Protein AF-A0AB39YKS1-F1 (afdb_monomer_lite)

Radius of gyration: 18.46 Å; chains: 1; bounding box: 46×36×63 Å

Structure (mmCIF, N/CA/C/O backbone):
data_AF-A0AB39YKS1-F1
#
_entry.id   AF-A0AB39YKS1-F1
#
loop_
_atom_site.group_PDB
_atom_site.id
_atom_site.type_symbol
_atom_site.label_atom_id
_atom_site.label_alt_id
_atom_site.label_comp_id
_atom_site.label_asym_id
_atom_site.label_entity_id
_atom_site.label_seq_id
_atom_site.pdbx_PDB_ins_code
_atom_site.Cartn_x
_atom_site.Cartn_y
_atom_site.Cartn_z
_atom_site.occupancy
_atom_site.B_iso_or_equiv
_atom_site.auth_seq_id
_atom_site.auth_comp_id
_atom_site.auth_asym_id
_atom_site.auth_atom_id
_atom_site.pdbx_PDB_model_num
ATOM 1 N N . MET A 1 1 ? 4.001 -2.089 -32.136 1.00 52.25 1 MET A N 1
ATOM 2 C CA . MET A 1 1 ? 3.813 -2.187 -30.671 1.00 52.25 1 MET A CA 1
ATOM 3 C C . MET A 1 1 ? 3.865 -3.658 -30.292 1.00 52.25 1 MET A C 1
ATOM 5 O O . MET A 1 1 ? 2.997 -4.400 -30.729 1.00 52.25 1 MET A O 1
ATOM 9 N N . GLN A 1 2 ? 4.899 -4.103 -29.572 1.00 67.31 2 GLN A N 1
ATOM 10 C CA . GLN A 1 2 ? 4.892 -5.441 -28.971 1.00 67.31 2 GLN A CA 1
ATOM 11 C C . GLN A 1 2 ? 3.801 -5.460 -27.895 1.00 67.31 2 GLN A C 1
ATOM 13 O O . GLN A 1 2 ? 3.788 -4.593 -27.024 1.00 67.31 2 GLN A O 1
ATOM 18 N N . SER A 1 3 ? 2.855 -6.395 -27.988 1.00 74.06 3 SER A N 1
ATOM 19 C CA . SER A 1 3 ? 1.843 -6.569 -26.944 1.00 74.06 3 SER A CA 1
ATOM 20 C C . SER A 1 3 ? 2.521 -7.079 -25.674 1.00 74.06 3 SER A C 1
ATOM 22 O O . SER A 1 3 ? 3.229 -8.088 -25.713 1.00 74.06 3 SER A O 1
ATOM 24 N N . LEU A 1 4 ? 2.305 -6.394 -24.552 1.00 80.81 4 LEU A N 1
ATOM 25 C CA . LEU A 1 4 ? 2.721 -6.872 -23.238 1.00 80.81 4 LEU A CA 1
ATOM 26 C C . LEU A 1 4 ? 1.742 -7.962 -22.792 1.00 80.81 4 LEU A C 1
ATOM 28 O O . LEU A 1 4 ? 0.720 -7.686 -22.169 1.00 80.81 4 LEU A O 1
ATOM 32 N N . ASN A 1 5 ? 2.041 -9.210 -23.145 1.00 87.69 5 ASN A N 1
ATOM 33 C CA . ASN A 1 5 ? 1.316 -10.355 -22.604 1.00 87.69 5 ASN A CA 1
ATOM 34 C C . ASN A 1 5 ? 1.792 -10.643 -21.170 1.00 87.69 5 ASN A C 1
ATOM 36 O O . ASN A 1 5 ? 2.996 -10.564 -20.896 1.00 87.69 5 ASN A O 1
ATOM 40 N N . PRO A 1 6 ? 0.888 -11.005 -20.243 1.00 89.81 6 PRO A N 1
ATOM 41 C CA . PRO A 1 6 ? 1.287 -11.366 -18.892 1.00 89.81 6 PRO A CA 1
ATOM 42 C C . PRO A 1 6 ? 2.145 -12.637 -18.911 1.00 89.81 6 PRO A C 1
ATOM 44 O O . PRO A 1 6 ? 1.821 -13.607 -19.593 1.00 89.81 6 PRO A O 1
ATOM 47 N N . ARG A 1 7 ? 3.212 -12.668 -18.102 1.00 90.31 7 ARG A N 1
ATOM 48 C CA . ARG A 1 7 ? 4.040 -13.879 -17.918 1.00 90.31 7 ARG A CA 1
ATOM 49 C C . ARG A 1 7 ? 3.268 -15.016 -17.241 1.00 90.31 7 ARG A C 1
ATOM 51 O O . ARG A 1 7 ? 3.579 -16.182 -17.456 1.00 90.31 7 ARG A O 1
ATOM 58 N N . ARG A 1 8 ? 2.292 -14.671 -16.396 1.00 90.12 8 ARG A N 1
ATOM 59 C CA . ARG A 1 8 ? 1.400 -15.602 -15.699 1.00 90.12 8 ARG A CA 1
ATOM 60 C C . ARG A 1 8 ? 0.072 -14.914 -15.404 1.00 90.12 8 ARG A C 1
ATOM 62 O O . ARG A 1 8 ? 0.061 -13.776 -14.943 1.00 90.12 8 ARG A O 1
ATOM 69 N N . ILE A 1 9 ? -1.028 -15.631 -15.618 1.00 91.00 9 ILE A N 1
ATOM 70 C CA . ILE A 1 9 ? -2.359 -15.242 -15.142 1.00 91.00 9 ILE A CA 1
ATOM 71 C C . ILE A 1 9 ? -2.588 -15.948 -13.805 1.00 91.00 9 ILE A C 1
ATOM 73 O O . ILE A 1 9 ? -2.404 -17.161 -13.704 1.00 91.00 9 ILE A O 1
ATOM 77 N N . LEU A 1 10 ? -2.930 -15.186 -12.769 1.00 88.31 10 LEU A N 1
ATOM 78 C CA . LEU A 1 10 ? -3.262 -15.725 -11.452 1.00 88.31 10 LEU A CA 1
ATOM 79 C C . LEU A 1 10 ? -4.760 -16.015 -11.386 1.00 88.31 10 LEU A C 1
ATOM 81 O O . LEU A 1 10 ? -5.570 -15.199 -11.830 1.00 88.31 10 LEU A O 1
ATOM 85 N N . SER A 1 11 ? -5.135 -17.160 -10.819 1.00 89.62 11 SER A N 1
ATOM 86 C CA . SER A 1 11 ? -6.532 -17.412 -10.478 1.00 89.62 11 SER A CA 1
ATOM 87 C C . SER A 1 11 ? -6.952 -16.569 -9.271 1.00 89.62 11 SER A C 1
ATOM 89 O O . SER A 1 11 ? -6.124 -16.073 -8.504 1.00 89.62 11 SER A O 1
ATOM 91 N N . ARG A 1 12 ? -8.264 -16.450 -9.047 1.00 87.62 12 ARG A N 1
ATOM 92 C CA . ARG A 1 12 ? -8.803 -15.816 -7.835 1.00 87.62 12 ARG A CA 1
ATOM 93 C C . ARG A 1 12 ? -8.249 -16.464 -6.562 1.00 87.62 12 ARG A C 1
ATOM 95 O O . ARG A 1 12 ? -7.907 -15.749 -5.628 1.00 87.62 12 ARG A O 1
ATOM 102 N N . GLY A 1 13 ? -8.156 -17.796 -6.537 1.00 85.75 13 GLY A N 1
ATOM 103 C CA . GLY A 1 13 ? -7.619 -18.536 -5.396 1.00 85.75 13 GLY A CA 1
ATOM 104 C C . GLY A 1 13 ? -6.130 -18.274 -5.180 1.00 85.75 13 GLY A C 1
ATOM 105 O O . GLY A 1 13 ? -5.712 -18.094 -4.045 1.00 85.75 13 GLY A O 1
ATOM 106 N N . ASP A 1 14 ? -5.348 -18.158 -6.259 1.00 85.44 14 ASP A N 1
ATOM 107 C CA . ASP A 1 14 ? -3.916 -17.842 -6.166 1.00 85.44 14 ASP A CA 1
ATOM 108 C C . ASP A 1 14 ? -3.640 -16.468 -5.555 1.00 85.44 14 ASP A C 1
ATOM 110 O O . ASP A 1 14 ? -2.550 -16.259 -5.029 1.00 85.44 14 ASP A O 1
ATOM 114 N N . PHE A 1 15 ? -4.576 -15.526 -5.701 1.00 86.94 15 PHE A N 1
ATOM 115 C CA . PHE A 1 15 ? -4.407 -14.136 -5.288 1.00 86.94 15 PHE A CA 1
ATOM 116 C C . PHE A 1 15 ? -5.071 -13.833 -3.942 1.00 86.94 15 PHE A C 1
ATOM 118 O O . PHE A 1 15 ? -4.463 -13.205 -3.090 1.00 86.94 15 PHE A O 1
ATOM 125 N N . LEU A 1 16 ? -6.314 -14.276 -3.733 1.00 85.81 16 LEU A N 1
ATOM 126 C CA . LEU A 1 16 ? -7.076 -13.925 -2.530 1.00 85.81 16 LEU A CA 1
ATOM 127 C C . LEU A 1 16 ? -6.836 -14.872 -1.355 1.00 85.81 16 LEU A C 1
ATOM 129 O O . LEU A 1 16 ? -7.090 -14.491 -0.215 1.00 85.81 16 LEU A O 1
ATOM 133 N N . ASN A 1 17 ? -6.376 -16.100 -1.603 1.00 78.75 17 ASN A N 1
ATOM 134 C CA . ASN A 1 17 ? -6.159 -17.049 -0.520 1.00 78.75 17 ASN A CA 1
ATOM 135 C C . ASN A 1 17 ? -4.732 -16.878 0.021 1.00 78.75 17 ASN A C 1
ATOM 137 O O . ASN A 1 17 ? -3.748 -17.096 -0.694 1.00 78.75 17 ASN A O 1
ATOM 141 N N . GLY A 1 18 ? -4.622 -16.562 1.315 1.00 62.91 18 GLY A N 1
ATOM 142 C CA . GLY A 1 18 ? -3.354 -16.355 2.032 1.00 62.91 18 GLY A CA 1
ATOM 143 C C . GLY A 1 18 ? -2.436 -17.584 2.133 1.00 62.91 18 GLY A C 1
ATOM 144 O O . GLY A 1 18 ? -1.395 -17.516 2.771 1.00 62.91 18 GLY A O 1
ATOM 145 N N . ALA A 1 19 ? -2.801 -18.707 1.504 1.00 62.84 19 ALA A N 1
ATOM 146 C CA . ALA A 1 19 ? -1.939 -19.880 1.356 1.00 62.84 19 ALA A CA 1
ATOM 147 C C . ALA A 1 19 ? -0.814 -19.670 0.323 1.00 62.84 19 ALA A C 1
ATOM 149 O O . ALA A 1 19 ? 0.131 -20.454 0.268 1.00 62.84 19 ALA A O 1
ATOM 150 N N . SER A 1 20 ? -0.918 -18.639 -0.521 1.00 68.38 20 SER A N 1
ATOM 151 C CA . SER A 1 20 ? 0.150 -18.262 -1.447 1.00 68.38 20 SER A CA 1
ATOM 152 C C . SER A 1 20 ? 1.112 -17.255 -0.810 1.00 68.38 20 SER A C 1
ATOM 154 O O . SER A 1 20 ? 0.722 -16.471 0.052 1.00 68.38 20 SER A O 1
ATOM 156 N N . ALA A 1 21 ? 2.374 -17.258 -1.250 1.00 80.50 21 ALA A N 1
ATOM 157 C CA . ALA A 1 21 ? 3.356 -16.275 -0.798 1.00 80.50 21 ALA A CA 1
ATOM 158 C C . ALA A 1 21 ? 2.847 -14.840 -1.032 1.00 80.50 21 ALA A C 1
ATOM 160 O O . ALA A 1 21 ? 2.308 -14.541 -2.105 1.00 80.50 21 ALA A O 1
ATOM 161 N N . LYS A 1 22 ? 3.040 -13.955 -0.039 1.00 90.38 22 LYS A N 1
ATOM 162 C CA . LYS A 1 22 ? 2.719 -12.525 -0.160 1.00 90.38 22 LYS A CA 1
ATOM 163 C C . LYS A 1 22 ? 3.409 -11.947 -1.402 1.00 90.38 22 LYS A C 1
ATOM 165 O O . LYS A 1 22 ? 4.579 -12.228 -1.657 1.00 90.38 22 LYS A O 1
ATOM 170 N N . ARG A 1 23 ? 2.683 -11.146 -2.183 1.00 93.75 23 ARG A N 1
ATOM 171 C CA . ARG A 1 23 ? 3.183 -10.524 -3.421 1.00 93.75 23 ARG A CA 1
ATOM 172 C C . ARG A 1 23 ? 3.310 -9.019 -3.256 1.00 93.75 23 ARG A C 1
ATOM 174 O O . ARG A 1 23 ? 2.687 -8.444 -2.370 1.00 93.75 23 ARG A O 1
ATOM 181 N N . VAL A 1 24 ? 4.064 -8.396 -4.157 1.00 97.12 24 VAL A N 1
ATOM 182 C CA . VAL A 1 24 ? 4.028 -6.946 -4.370 1.00 97.12 24 VAL A CA 1
ATOM 183 C C . VAL A 1 24 ? 3.078 -6.656 -5.526 1.00 97.12 24 VAL A C 1
ATOM 185 O O . VAL A 1 24 ? 3.233 -7.204 -6.619 1.00 97.12 24 VAL A O 1
ATOM 188 N N . VAL A 1 25 ? 2.074 -5.822 -5.281 1.00 97.31 25 VAL A N 1
ATOM 189 C CA . VAL A 1 25 ? 1.029 -5.464 -6.239 1.00 97.31 25 VAL A CA 1
ATOM 190 C C . VAL A 1 25 ? 1.125 -3.979 -6.544 1.00 97.31 25 VAL A C 1
ATOM 192 O O . VAL A 1 25 ? 1.002 -3.143 -5.654 1.00 97.31 25 VAL A O 1
ATOM 195 N N . VAL A 1 26 ? 1.295 -3.645 -7.821 1.00 97.75 26 VAL A N 1
ATOM 196 C CA . VAL A 1 26 ? 1.196 -2.264 -8.298 1.00 97.75 26 VAL A CA 1
ATOM 197 C C . VAL A 1 26 ? -0.194 -2.070 -8.885 1.00 97.75 26 VAL A C 1
ATOM 199 O O . VAL A 1 26 ? -0.564 -2.746 -9.846 1.00 97.75 26 VAL A O 1
ATOM 202 N N . ALA A 1 27 ? -0.992 -1.182 -8.296 1.00 96.81 27 ALA A N 1
ATOM 203 C CA . ALA A 1 27 ? -2.393 -1.015 -8.673 1.00 96.81 27 ALA A CA 1
ATOM 204 C C . ALA A 1 27 ? -2.766 0.455 -8.858 1.00 96.81 27 ALA A C 1
ATOM 206 O O . ALA A 1 27 ? -2.469 1.298 -8.016 1.00 96.81 27 ALA A O 1
ATOM 207 N N . VAL A 1 28 ? -3.496 0.746 -9.937 1.00 96.75 28 VAL A N 1
ATOM 208 C CA . VAL A 1 28 ? -3.993 2.101 -10.224 1.00 96.75 28 VAL A CA 1
ATOM 209 C C . VAL A 1 28 ? -5.336 2.372 -9.542 1.00 96.75 28 VAL A C 1
ATOM 211 O O . VAL A 1 28 ? -5.619 3.470 -9.079 1.00 96.75 28 VAL A O 1
ATOM 214 N N . ARG A 1 29 ? -6.217 1.369 -9.483 1.00 95.44 29 ARG A N 1
ATOM 215 C CA . ARG A 1 29 ? -7.568 1.528 -8.932 1.00 95.44 29 ARG A CA 1
ATOM 216 C C . ARG A 1 29 ? -7.549 1.225 -7.436 1.00 95.44 29 ARG A C 1
ATOM 218 O O . ARG A 1 29 ? -7.130 0.139 -7.046 1.00 95.44 29 ARG A O 1
ATOM 225 N N . LEU A 1 30 ? -8.074 2.143 -6.619 1.00 95.88 30 LEU A N 1
ATOM 226 C CA . LEU A 1 30 ? -8.056 2.006 -5.156 1.00 95.88 30 LEU A CA 1
ATOM 227 C C . LEU A 1 30 ? -8.693 0.695 -4.665 1.00 95.88 30 LEU A C 1
ATOM 229 O O . LEU A 1 30 ? -8.132 0.031 -3.809 1.00 95.88 30 LEU A O 1
ATOM 233 N N . HIS A 1 31 ? -9.818 0.263 -5.240 1.00 95.50 31 HIS A N 1
ATOM 234 C CA . HIS A 1 31 ? -10.451 -0.996 -4.824 1.00 95.50 31 HIS A CA 1
ATOM 235 C C . HIS A 1 31 ? -9.535 -2.213 -5.034 1.00 95.50 31 HIS A C 1
ATOM 237 O O . HIS A 1 31 ? -9.517 -3.111 -4.201 1.00 95.50 31 HIS A O 1
ATOM 243 N N . ALA A 1 32 ? -8.747 -2.240 -6.114 1.00 93.62 32 ALA A N 1
ATOM 244 C CA . ALA A 1 32 ? -7.803 -3.324 -6.372 1.00 93.62 32 ALA A CA 1
ATOM 245 C C . ALA A 1 32 ? -6.643 -3.300 -5.368 1.00 93.62 32 ALA A C 1
ATOM 247 O O . ALA A 1 32 ? -6.253 -4.352 -4.867 1.00 93.62 32 ALA A O 1
ATOM 248 N N . ALA A 1 33 ? -6.149 -2.104 -5.034 1.00 96.56 33 ALA A N 1
ATOM 249 C CA . ALA A 1 33 ? -5.145 -1.911 -3.991 1.00 96.56 33 ALA A CA 1
ATOM 250 C C . ALA A 1 33 ? -5.642 -2.421 -2.627 1.00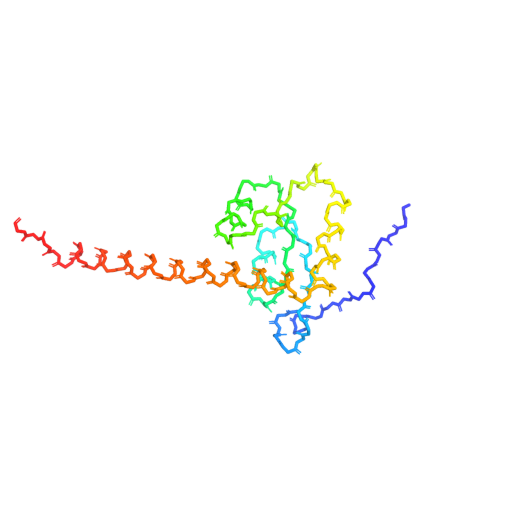 96.56 33 ALA A C 1
ATOM 252 O O . ALA A 1 33 ? -4.968 -3.216 -1.981 1.00 96.56 33 ALA A O 1
ATOM 253 N N . LEU A 1 34 ? -6.854 -2.041 -2.220 1.00 94.94 34 LEU A N 1
ATOM 254 C CA . LEU A 1 34 ? -7.427 -2.465 -0.940 1.00 94.94 34 LEU A CA 1
ATOM 255 C C . LEU A 1 34 ? -7.711 -3.972 -0.891 1.00 94.94 34 LEU A C 1
ATOM 257 O O . LEU A 1 34 ? -7.414 -4.607 0.114 1.00 94.94 34 LEU A O 1
ATOM 261 N 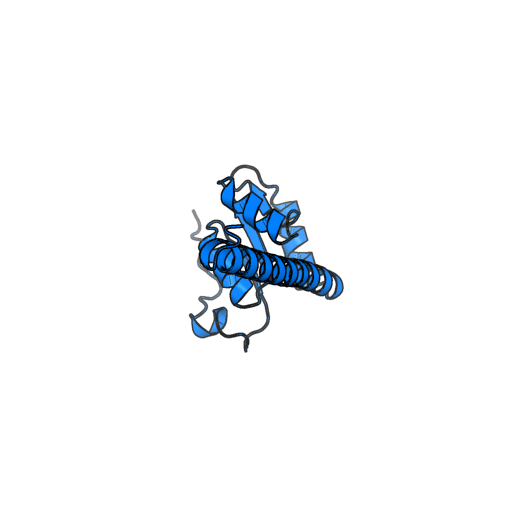N . MET A 1 35 ? -8.219 -4.571 -1.975 1.00 93.69 35 MET A N 1
ATOM 262 C CA . MET A 1 35 ? -8.410 -6.028 -2.038 1.00 93.69 35 MET A CA 1
ATOM 263 C C . MET A 1 35 ? -7.084 -6.789 -1.917 1.00 93.69 35 MET A C 1
ATOM 265 O O . MET A 1 35 ? -7.039 -7.837 -1.281 1.00 93.69 35 MET A O 1
ATOM 269 N N . ALA A 1 36 ? -6.005 -6.271 -2.511 1.00 95.06 36 ALA A N 1
ATOM 270 C CA . ALA A 1 36 ? -4.678 -6.866 -2.396 1.00 95.06 36 ALA A CA 1
ATOM 271 C C . ALA A 1 36 ? -4.130 -6.764 -0.962 1.00 95.06 36 ALA A C 1
ATOM 273 O O . ALA A 1 36 ? -3.650 -7.763 -0.430 1.00 95.06 36 ALA A O 1
ATOM 274 N N . LEU A 1 37 ? -4.270 -5.600 -0.316 1.00 94.44 37 LEU A N 1
ATOM 275 C CA . LEU A 1 37 ? -3.926 -5.419 1.100 1.00 94.44 37 LEU A CA 1
ATOM 276 C C . LEU A 1 37 ? -4.711 -6.383 1.995 1.00 94.44 37 LEU A C 1
ATOM 278 O O . LEU A 1 37 ? -4.126 -7.063 2.833 1.00 94.44 37 LEU A O 1
ATOM 282 N N . GLN A 1 38 ? -6.023 -6.503 1.776 1.00 91.94 38 GLN A N 1
ATOM 283 C CA . GLN A 1 38 ? -6.885 -7.424 2.519 1.00 91.94 38 GLN A CA 1
ATOM 284 C C . GLN A 1 38 ? -6.478 -8.894 2.320 1.00 91.94 38 GLN A C 1
ATOM 286 O O . GLN A 1 38 ? -6.588 -9.693 3.246 1.00 91.94 38 GLN A O 1
ATOM 291 N N . ALA A 1 39 ? -5.975 -9.255 1.137 1.00 92.44 39 ALA A N 1
ATOM 292 C CA . ALA A 1 39 ? -5.408 -1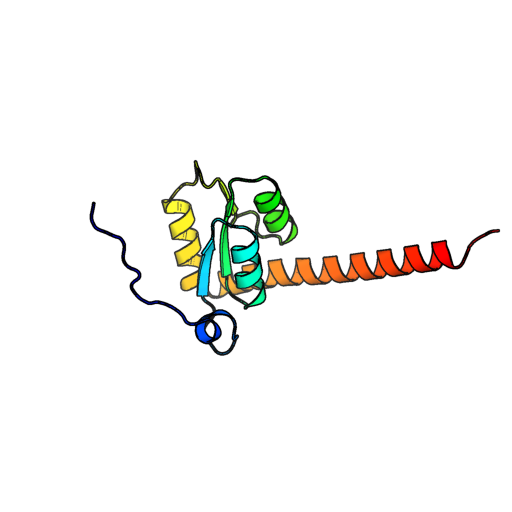0.577 0.859 1.00 92.44 39 ALA A CA 1
ATOM 293 C C . ALA A 1 39 ? -4.000 -10.785 1.464 1.00 92.44 39 ALA A C 1
ATOM 295 O O . ALA A 1 39 ? -3.388 -11.836 1.269 1.00 92.44 39 ALA A O 1
ATOM 296 N N . GLY A 1 40 ? -3.467 -9.796 2.190 1.00 93.19 40 GLY A N 1
ATOM 297 C CA . GLY A 1 40 ? -2.161 -9.844 2.844 1.00 93.19 40 GLY A CA 1
ATOM 298 C C . GLY A 1 40 ? -0.985 -9.541 1.915 1.00 93.19 40 GLY A C 1
ATOM 299 O O . GLY A 1 40 ? 0.148 -9.890 2.238 1.00 93.19 40 GLY A O 1
ATOM 300 N N . HIS A 1 41 ? -1.223 -8.952 0.743 1.00 95.88 41 HIS A N 1
ATOM 301 C CA . HIS A 1 41 ? -0.164 -8.539 -0.177 1.00 95.88 41 HIS A CA 1
ATOM 302 C C . HIS A 1 41 ? 0.342 -7.127 0.134 1.00 95.88 41 HIS A C 1
ATOM 304 O O . HIS A 1 41 ? -0.380 -6.297 0.679 1.00 95.88 41 HIS A O 1
ATOM 310 N N . TYR A 1 42 ? 1.575 -6.842 -0.277 1.00 97.75 42 TYR A N 1
ATOM 311 C CA . TYR A 1 42 ? 2.146 -5.500 -0.237 1.00 97.75 42 TYR A CA 1
ATOM 312 C C . TYR A 1 42 ? 1.705 -4.724 -1.471 1.00 97.75 42 TYR A C 1
ATOM 314 O O . TYR A 1 42 ? 1.695 -5.269 -2.577 1.00 97.75 42 TYR A O 1
ATOM 322 N N . VAL A 1 43 ? 1.345 -3.455 -1.304 1.00 98.38 43 VAL A N 1
ATOM 323 C CA . VAL A 1 43 ? 0.790 -2.644 -2.389 1.00 98.38 43 VAL A CA 1
ATOM 324 C C . VAL A 1 43 ? 1.547 -1.340 -2.565 1.00 98.38 43 VAL A C 1
ATOM 326 O O . VAL A 1 43 ? 1.785 -0.617 -1.600 1.00 98.38 43 VAL A O 1
ATOM 329 N N . ILE A 1 44 ? 1.851 -1.034 -3.826 1.00 98.62 44 ILE A N 1
ATOM 330 C CA . ILE A 1 44 ? 2.263 0.288 -4.295 1.00 98.62 44 ILE A CA 1
ATOM 331 C C . ILE A 1 44 ? 1.118 0.837 -5.146 1.00 98.62 44 ILE A C 1
ATOM 333 O O . ILE A 1 44 ? 0.711 0.231 -6.143 1.00 98.62 44 ILE A O 1
ATOM 337 N N . HIS A 1 45 ? 0.552 1.968 -4.744 1.00 98.56 45 HIS A N 1
ATOM 338 C CA . HIS A 1 45 ? -0.619 2.536 -5.393 1.00 98.56 45 HIS A CA 1
ATOM 339 C C . HIS A 1 45 ? -0.244 3.679 -6.330 1.00 98.56 45 HIS A C 1
ATOM 341 O O . HIS A 1 45 ? 0.347 4.675 -5.926 1.00 98.56 45 HIS A O 1
ATOM 347 N N . LEU A 1 46 ? -0.642 3.563 -7.593 1.00 98.25 46 LEU A N 1
ATOM 348 C CA . LEU A 1 46 ? -0.534 4.646 -8.565 1.00 98.25 46 LEU A CA 1
ATOM 349 C C . LEU A 1 46 ? -1.879 5.369 -8.629 1.00 98.25 46 LEU A C 1
ATOM 351 O O . LEU A 1 46 ? -2.763 4.996 -9.396 1.00 98.25 46 LEU A O 1
ATOM 355 N N . SER A 1 47 ? -2.063 6.381 -7.790 1.00 97.25 47 SER A N 1
ATOM 356 C CA . SER A 1 47 ? -3.327 7.103 -7.696 1.00 97.25 47 SER A CA 1
ATOM 357 C C . SER A 1 47 ? -3.381 8.284 -8.659 1.00 97.25 47 SER A C 1
ATOM 359 O O . SER A 1 47 ? -2.435 9.056 -8.778 1.00 97.25 47 SER A O 1
ATOM 361 N N . TYR A 1 48 ? -4.529 8.492 -9.294 1.00 94.88 48 TYR A N 1
ATOM 362 C CA . TYR A 1 48 ? -4.861 9.745 -9.980 1.00 94.88 48 TYR A CA 1
ATOM 363 C C . TYR A 1 48 ? -5.942 10.555 -9.238 1.00 94.88 48 TYR A C 1
ATOM 365 O O . TYR A 1 48 ? -6.330 11.629 -9.686 1.00 94.88 48 TYR A O 1
ATOM 373 N N . GLU A 1 49 ? -6.432 10.064 -8.093 1.00 94.12 49 GLU A N 1
ATOM 374 C CA . GLU A 1 49 ? -7.491 10.703 -7.304 1.00 94.12 49 GLU A CA 1
ATOM 375 C C . GLU A 1 49 ? -7.041 10.946 -5.862 1.00 94.12 49 GLU A C 1
ATOM 377 O O . GLU A 1 49 ? -6.339 10.134 -5.255 1.00 94.12 49 GLU A O 1
ATOM 382 N N . ARG A 1 50 ? -7.529 12.033 -5.256 1.00 92.62 50 ARG A N 1
ATOM 383 C CA . ARG A 1 50 ? -7.198 12.403 -3.869 1.00 92.62 50 ARG A CA 1
ATOM 384 C C . ARG A 1 50 ? -7.500 11.290 -2.858 1.00 92.62 50 ARG A C 1
ATOM 386 O O . ARG A 1 50 ? -6.749 11.120 -1.904 1.00 92.62 50 ARG A O 1
ATOM 393 N N . LYS A 1 51 ? -8.559 10.506 -3.084 1.00 92.19 51 LYS A N 1
ATOM 394 C CA . LYS A 1 51 ? -8.950 9.404 -2.190 1.00 92.19 51 LYS A CA 1
ATOM 395 C C . LYS A 1 51 ? -7.894 8.300 -2.080 1.00 92.19 51 LYS A C 1
ATOM 397 O O . LYS A 1 51 ? -7.781 7.699 -1.023 1.00 92.19 51 LYS A O 1
ATOM 402 N N . GLY A 1 52 ? -7.120 8.048 -3.140 1.00 94.56 52 GLY A N 1
ATOM 403 C CA . GLY A 1 52 ? -6.052 7.046 -3.098 1.00 94.56 52 GLY A CA 1
ATOM 404 C C . GLY A 1 52 ? -4.897 7.480 -2.199 1.00 94.56 52 GLY A C 1
ATOM 405 O O . GLY A 1 52 ? -4.412 6.686 -1.402 1.00 94.56 52 GLY A O 1
ATOM 406 N N . PHE A 1 53 ? -4.521 8.761 -2.268 1.00 97.12 53 PHE A N 1
ATOM 407 C CA . PHE A 1 53 ? -3.506 9.344 -1.388 1.00 97.12 53 PHE A CA 1
ATOM 408 C C . PHE A 1 53 ? -3.955 9.353 0.069 1.00 97.12 53 PHE A C 1
ATOM 410 O O . PHE A 1 53 ? -3.215 8.883 0.923 1.00 97.12 53 PHE A O 1
ATOM 417 N N . ALA A 1 54 ? -5.178 9.827 0.330 1.00 96.00 54 ALA A N 1
ATOM 418 C CA . ALA A 1 54 ? -5.731 9.867 1.680 1.00 96.00 54 ALA A CA 1
ATOM 419 C C . ALA A 1 54 ? -5.773 8.467 2.311 1.00 96.00 54 ALA A C 1
ATOM 421 O O . ALA A 1 54 ? -5.253 8.278 3.400 1.00 96.00 54 ALA A O 1
ATOM 422 N N . ALA A 1 55 ? -6.276 7.462 1.584 1.00 95.31 55 ALA A N 1
ATOM 423 C CA . ALA A 1 55 ? -6.343 6.094 2.092 1.00 95.31 55 ALA A CA 1
ATOM 424 C C . ALA A 1 55 ? -4.960 5.515 2.446 1.00 95.31 55 ALA A C 1
ATOM 426 O O . ALA A 1 55 ? -4.811 4.853 3.467 1.00 95.31 55 ALA A O 1
ATOM 427 N N . PHE A 1 56 ? -3.940 5.755 1.617 1.00 97.38 56 PHE A N 1
ATOM 428 C CA . PHE A 1 56 ? -2.585 5.263 1.890 1.00 97.38 56 PHE A CA 1
ATOM 429 C C . PHE A 1 56 ? -1.892 6.049 3.005 1.00 97.38 56 PHE A C 1
ATOM 431 O O . PHE A 1 56 ? -1.138 5.464 3.775 1.00 97.38 56 PHE A O 1
ATOM 438 N N . GLU A 1 57 ? -2.159 7.346 3.134 1.00 96.44 57 GLU A N 1
ATOM 439 C CA . GLU A 1 57 ? -1.688 8.146 4.266 1.00 96.44 57 GLU A CA 1
ATOM 440 C C . GLU A 1 57 ? -2.317 7.677 5.584 1.00 96.44 57 GLU A C 1
ATOM 442 O O . GLU A 1 57 ? -1.585 7.459 6.551 1.00 96.44 57 GLU A O 1
ATOM 447 N N . ASP A 1 58 ? -3.627 7.411 5.599 1.00 94.31 58 ASP A N 1
ATOM 448 C CA . ASP A 1 58 ? -4.337 6.873 6.763 1.00 94.31 58 ASP A CA 1
ATOM 449 C C . ASP A 1 58 ? -3.740 5.529 7.203 1.00 94.31 58 ASP A C 1
ATOM 451 O O . ASP A 1 58 ? -3.477 5.330 8.389 1.00 94.31 58 ASP A O 1
ATOM 455 N N . LEU A 1 59 ? -3.412 4.652 6.246 1.00 95.31 59 LEU A N 1
ATOM 456 C CA . LEU A 1 59 ? -2.748 3.365 6.490 1.00 95.31 59 LEU A CA 1
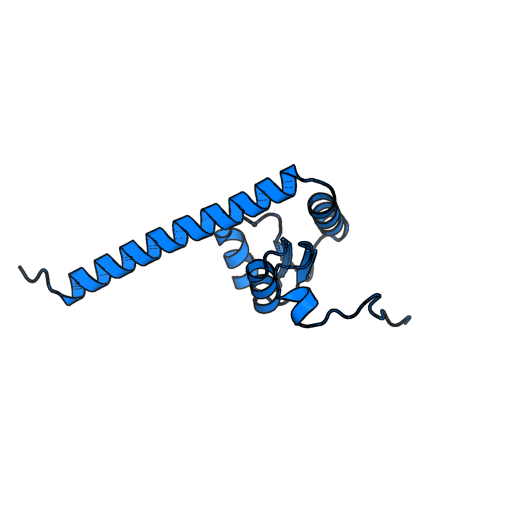ATOM 457 C C . LEU A 1 59 ? -1.281 3.481 6.947 1.00 95.31 59 LEU A C 1
ATOM 459 O O . LEU A 1 59 ? -0.660 2.468 7.263 1.00 95.31 59 LEU A O 1
ATOM 463 N N . GLY A 1 60 ? -0.701 4.684 6.972 1.00 96.62 60 GLY A N 1
ATOM 464 C CA . GLY A 1 60 ? 0.718 4.891 7.274 1.00 96.62 60 GLY A CA 1
ATOM 465 C C . GLY A 1 60 ? 1.659 4.490 6.131 1.00 96.62 60 GLY A C 1
ATOM 466 O O . GLY A 1 60 ? 2.846 4.287 6.356 1.00 96.62 60 GLY A O 1
ATOM 467 N N . LEU A 1 61 ? 1.140 4.392 4.908 1.00 97.88 61 LEU A N 1
ATOM 468 C CA . LEU A 1 61 ? 1.822 3.929 3.696 1.00 97.88 61 LEU A CA 1
ATOM 469 C C . LEU A 1 61 ? 2.042 5.061 2.683 1.00 97.88 61 LEU A C 1
ATOM 471 O O . LEU A 1 61 ? 2.058 4.837 1.473 1.00 97.88 61 LEU A O 1
ATOM 475 N N . LYS A 1 62 ? 2.204 6.296 3.165 1.00 97.50 62 LYS A N 1
ATOM 476 C CA . LYS A 1 62 ? 2.345 7.493 2.322 1.00 97.50 62 LYS A CA 1
ATOM 477 C C . LYS A 1 62 ? 3.490 7.396 1.306 1.00 97.50 62 LYS A C 1
ATOM 479 O O . LYS A 1 62 ? 3.371 7.942 0.216 1.00 97.50 62 LYS A O 1
ATOM 484 N N . GLU A 1 63 ? 4.578 6.701 1.643 1.00 97.44 63 GLU A N 1
ATOM 485 C CA . GLU A 1 63 ? 5.710 6.493 0.724 1.00 97.44 63 GLU A CA 1
ATOM 486 C C . GLU A 1 63 ? 5.368 5.556 -0.450 1.00 97.44 63 GLU A C 1
ATOM 488 O O . GLU A 1 63 ? 6.004 5.634 -1.492 1.00 97.44 63 GLU A O 1
ATOM 493 N N . TYR A 1 64 ? 4.334 4.717 -0.311 1.00 98.38 64 TYR A N 1
ATOM 494 C CA . TYR A 1 64 ? 3.930 3.710 -1.297 1.00 98.38 64 TYR A CA 1
ATOM 495 C C . TYR A 1 64 ? 2.750 4.159 -2.175 1.00 98.38 64 TYR A C 1
ATOM 497 O O . TYR A 1 64 ? 2.109 3.326 -2.821 1.00 98.38 64 TYR A O 1
ATOM 505 N N . VAL A 1 65 ? 2.430 5.457 -2.207 1.00 98.44 65 VAL A N 1
ATOM 506 C CA . VAL A 1 65 ? 1.417 6.025 -3.106 1.00 98.44 65 VAL A CA 1
ATOM 507 C C . VAL A 1 65 ? 2.006 7.141 -3.963 1.00 98.44 65 VAL A C 1
ATOM 509 O O . VAL A 1 65 ? 2.584 8.104 -3.466 1.00 98.44 65 VAL A O 1
ATOM 512 N N . HIS A 1 66 ? 1.829 7.032 -5.278 1.00 98.44 66 HIS A N 1
ATOM 513 C CA . HIS A 1 66 ? 2.390 7.964 -6.254 1.00 98.44 66 HIS A CA 1
ATOM 514 C C . HIS A 1 66 ? 1.322 8.455 -7.229 1.00 98.44 66 HIS A C 1
ATOM 516 O O . HIS A 1 66 ? 0.306 7.795 -7.446 1.00 98.44 66 HIS A O 1
ATOM 522 N N . ASN A 1 67 ? 1.557 9.613 -7.849 1.00 97.69 67 ASN A N 1
ATOM 523 C CA . ASN A 1 67 ? 0.670 10.128 -8.887 1.00 97.69 67 ASN A CA 1
ATOM 524 C C . ASN A 1 67 ? 0.802 9.295 -10.169 1.00 97.69 67 ASN A C 1
ATOM 526 O O . ASN A 1 67 ? 1.878 9.238 -10.753 1.00 97.69 67 ASN A O 1
ATOM 530 N N . ALA A 1 68 ? -0.288 8.693 -10.643 1.00 97.06 68 ALA A N 1
ATOM 531 C CA . ALA A 1 68 ? -0.268 7.805 -11.807 1.00 97.06 68 ALA A CA 1
ATOM 532 C C . ALA A 1 68 ? 0.220 8.474 -13.107 1.00 97.06 68 ALA A C 1
ATOM 534 O O . ALA A 1 68 ? 0.677 7.779 -14.009 1.00 97.06 68 ALA A O 1
ATOM 535 N N . PHE A 1 69 ? 0.126 9.803 -13.210 1.00 96.38 69 PHE A N 1
ATOM 536 C CA . PHE A 1 69 ? 0.533 10.566 -14.392 1.00 96.38 69 PHE A CA 1
ATOM 537 C C . PHE A 1 69 ? 1.962 11.109 -14.316 1.00 96.38 69 PHE A C 1
ATOM 539 O O . PHE A 1 69 ? 2.486 11.550 -15.335 1.00 96.38 69 PHE A O 1
ATOM 546 N N . SER A 1 70 ? 2.580 11.125 -13.133 1.00 96.94 70 SER A N 1
ATOM 547 C CA . SER A 1 70 ? 3.863 11.805 -12.919 1.00 96.94 70 SER A CA 1
ATOM 548 C C . SER A 1 70 ? 4.788 11.094 -11.929 1.00 96.94 70 SER A C 1
ATOM 550 O O . SER A 1 70 ? 5.665 11.735 -11.351 1.00 96.94 70 SER A O 1
ATOM 552 N N . PHE A 1 71 ? 4.561 9.809 -11.655 1.00 97.75 71 PHE A N 1
ATOM 553 C CA . PHE A 1 71 ? 5.447 9.038 -10.789 1.00 97.75 71 PHE A CA 1
ATOM 554 C C . PHE A 1 71 ? 6.800 8.813 -11.468 1.00 97.75 71 PHE A C 1
ATOM 556 O O . PHE A 1 71 ? 6.886 8.736 -12.693 1.00 97.75 71 PHE A O 1
ATOM 563 N N . ASP A 1 72 ? 7.839 8.672 -10.653 1.00 97.88 72 ASP A N 1
ATOM 564 C CA . ASP A 1 72 ? 9.151 8.231 -11.108 1.00 97.88 72 ASP A CA 1
ATOM 565 C C . ASP A 1 72 ? 9.203 6.688 -11.147 1.00 97.88 72 ASP A C 1
ATOM 567 O O . ASP A 1 72 ? 9.026 6.050 -10.100 1.00 97.88 72 ASP A O 1
ATOM 571 N N . PRO A 1 73 ? 9.418 6.063 -12.322 1.00 97.38 73 PRO A N 1
ATOM 572 C CA . PRO A 1 73 ? 9.499 4.611 -12.439 1.00 97.38 73 PRO A CA 1
ATOM 573 C C . PRO A 1 73 ? 10.624 3.985 -11.614 1.00 97.38 73 PRO A C 1
ATOM 575 O O . PRO A 1 73 ? 10.425 2.893 -11.082 1.00 97.38 73 PRO A O 1
ATOM 578 N N . GLU A 1 74 ? 11.764 4.666 -11.467 1.00 98.31 74 GLU A N 1
ATOM 579 C CA . GLU A 1 74 ? 12.907 4.149 -10.702 1.00 98.31 74 GLU A CA 1
ATOM 580 C C . GLU A 1 74 ? 12.581 4.082 -9.209 1.00 98.31 74 GLU A C 1
ATOM 582 O O . GLU A 1 74 ? 12.817 3.064 -8.559 1.00 98.31 74 GLU A O 1
ATOM 587 N N . THR A 1 75 ? 11.931 5.117 -8.673 1.00 98.06 75 THR A N 1
ATOM 588 C CA . THR A 1 75 ? 11.405 5.109 -7.302 1.00 98.06 75 THR A CA 1
ATOM 589 C C . THR A 1 75 ? 10.436 3.945 -7.073 1.00 98.06 75 THR A C 1
ATOM 591 O O . THR A 1 75 ? 10.571 3.199 -6.102 1.00 98.06 75 THR A O 1
AT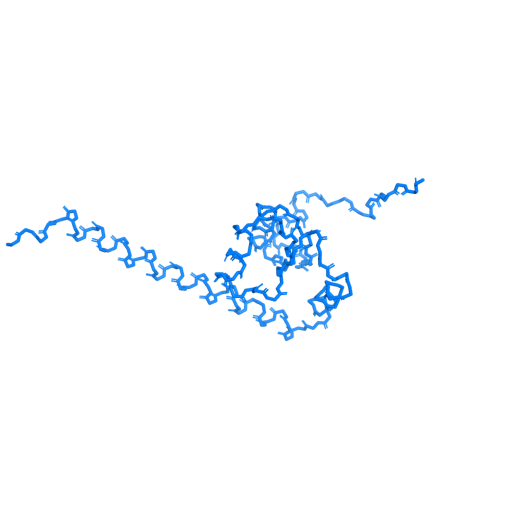OM 594 N N . VAL A 1 76 ? 9.476 3.731 -7.981 1.00 98.31 76 VAL A N 1
ATOM 595 C CA . VAL A 1 76 ? 8.532 2.605 -7.864 1.00 98.31 76 VAL A CA 1
ATOM 596 C C . VAL A 1 76 ? 9.260 1.263 -7.934 1.00 98.31 76 VAL A C 1
ATOM 598 O O . VAL A 1 76 ? 8.949 0.361 -7.156 1.00 98.31 76 VAL A O 1
ATOM 601 N N . HIS A 1 77 ? 10.247 1.125 -8.819 1.00 98.25 77 HIS A N 1
ATOM 602 C CA . HIS A 1 77 ? 11.045 -0.091 -8.925 1.00 98.25 77 HIS A CA 1
ATOM 603 C C . HIS A 1 77 ? 11.839 -0.372 -7.644 1.00 98.25 77 HIS A C 1
ATOM 605 O O . HIS A 1 77 ? 11.791 -1.496 -7.144 1.00 98.25 77 HIS A O 1
ATOM 611 N N . ALA A 1 78 ? 12.470 0.646 -7.057 1.00 98.50 78 ALA A N 1
ATOM 612 C CA . ALA A 1 78 ? 13.161 0.536 -5.777 1.00 98.50 78 ALA A CA 1
ATOM 613 C C . ALA A 1 78 ? 12.221 0.092 -4.643 1.00 98.50 78 ALA A C 1
ATOM 615 O O . ALA A 1 78 ? 12.596 -0.754 -3.829 1.00 98.50 78 ALA A O 1
ATOM 616 N N . HIS A 1 79 ? 10.979 0.593 -4.600 1.00 98.38 79 HIS A N 1
ATOM 617 C CA . HIS A 1 79 ? 9.981 0.113 -3.638 1.00 98.38 79 HIS A CA 1
ATOM 618 C C . HIS A 1 79 ? 9.616 -1.359 -3.864 1.00 98.38 79 HIS A C 1
ATOM 620 O O . HIS A 1 79 ? 9.508 -2.114 -2.895 1.00 98.38 79 HIS A O 1
ATOM 626 N N . ILE A 1 80 ? 9.453 -1.784 -5.123 1.00 98.44 80 ILE A N 1
ATOM 627 C CA . ILE A 1 80 ? 9.196 -3.191 -5.464 1.00 98.44 80 ILE A CA 1
ATOM 628 C C . ILE A 1 80 ? 10.342 -4.069 -4.959 1.00 98.44 80 ILE A C 1
ATOM 630 O O . ILE A 1 80 ? 10.099 -5.035 -4.236 1.00 98.44 80 ILE A O 1
ATOM 634 N N . ASP A 1 81 ? 11.581 -3.713 -5.286 1.00 98.31 81 ASP A N 1
ATOM 635 C CA . ASP A 1 81 ? 12.760 -4.490 -4.909 1.00 98.31 81 ASP A CA 1
ATOM 636 C C . ASP A 1 81 ? 12.957 -4.535 -3.395 1.00 98.31 81 ASP A C 1
ATOM 638 O O . ASP A 1 81 ? 13.267 -5.597 -2.850 1.00 98.31 81 ASP A O 1
ATOM 642 N N . ARG A 1 82 ? 12.715 -3.418 -2.699 1.00 98.12 82 ARG A N 1
ATOM 643 C CA . ARG A 1 82 ? 12.749 -3.351 -1.233 1.00 98.12 82 ARG A CA 1
ATOM 644 C C . ARG A 1 82 ? 11.755 -4.338 -0.621 1.00 98.12 82 ARG A C 1
ATOM 646 O O . ARG A 1 82 ? 12.141 -5.126 0.236 1.00 98.12 82 ARG A O 1
ATOM 653 N N . LEU A 1 83 ? 10.506 -4.357 -1.083 1.00 98.06 83 LEU A N 1
ATOM 654 C CA . LEU A 1 83 ? 9.471 -5.248 -0.542 1.00 98.06 83 LEU A CA 1
ATOM 655 C C . LEU A 1 83 ? 9.707 -6.728 -0.896 1.00 98.06 83 LEU A C 1
ATOM 657 O O . LEU A 1 83 ? 9.391 -7.617 -0.099 1.00 98.06 83 LEU A O 1
ATOM 661 N N . LEU A 1 84 ? 10.293 -7.013 -2.063 1.00 97.00 84 LEU A N 1
ATOM 662 C CA . LEU A 1 84 ? 10.650 -8.377 -2.462 1.00 97.00 84 LEU A CA 1
ATOM 663 C C . LEU A 1 84 ? 11.840 -8.922 -1.663 1.00 97.00 84 LEU A C 1
ATOM 665 O O . LEU A 1 84 ? 11.812 -10.075 -1.232 1.00 97.00 84 LEU A O 1
ATOM 669 N N . ASN A 1 85 ? 12.862 -8.100 -1.422 1.00 97.62 85 ASN A N 1
ATOM 670 C CA . ASN A 1 85 ? 14.169 -8.589 -0.979 1.00 97.62 85 ASN A CA 1
ATOM 671 C C . ASN A 1 85 ? 14.542 -8.220 0.467 1.00 97.62 85 ASN A C 1
ATOM 673 O O . ASN A 1 85 ? 15.516 -8.761 0.981 1.00 97.62 85 ASN A O 1
ATOM 677 N N . SER A 1 86 ? 13.787 -7.352 1.149 1.00 97.94 86 SER A N 1
ATOM 678 C CA . SER A 1 86 ? 14.053 -6.965 2.543 1.00 97.94 86 SER A CA 1
ATOM 679 C C . SER A 1 86 ? 12.947 -7.444 3.481 1.00 97.94 86 SER A C 1
ATOM 681 O O . SER A 1 86 ? 11.792 -7.038 3.369 1.00 97.94 86 SER A O 1
ATOM 683 N N . GLU A 1 87 ? 13.309 -8.302 4.435 1.00 97.31 87 GLU A N 1
ATOM 684 C CA . GLU A 1 87 ? 12.406 -8.733 5.507 1.00 97.31 87 GLU A CA 1
ATOM 685 C C . GLU A 1 87 ? 12.042 -7.576 6.435 1.00 97.31 87 GLU A C 1
ATOM 687 O O . GLU A 1 87 ? 10.862 -7.337 6.663 1.00 97.31 87 GLU A O 1
ATOM 6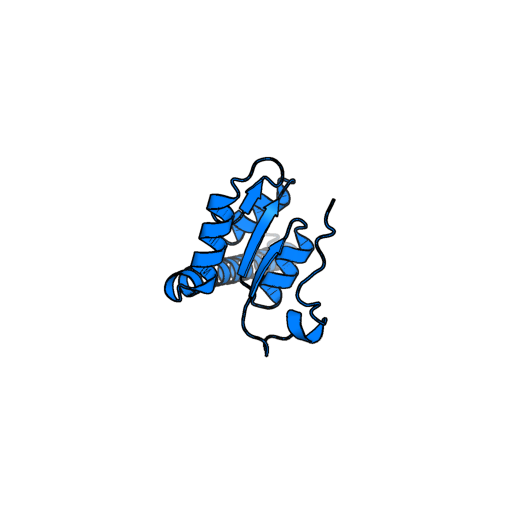92 N N . THR A 1 88 ? 13.024 -6.773 6.841 1.00 98.25 88 THR A N 1
ATOM 693 C CA . THR A 1 88 ? 12.798 -5.578 7.664 1.00 98.25 88 THR A CA 1
ATOM 694 C C . THR A 1 88 ? 11.811 -4.610 7.014 1.00 98.25 88 THR A C 1
ATOM 696 O O . THR A 1 88 ? 10.898 -4.130 7.674 1.00 98.25 88 THR A O 1
ATOM 699 N N . ALA A 1 89 ? 11.914 -4.367 5.702 1.00 97.94 89 ALA A N 1
ATOM 700 C CA . ALA A 1 89 ? 10.957 -3.496 5.021 1.00 97.94 89 ALA A CA 1
ATOM 701 C C . ALA A 1 89 ? 9.526 -4.059 5.028 1.00 97.94 89 ALA A C 1
ATOM 703 O O . ALA A 1 89 ? 8.559 -3.303 5.110 1.00 97.94 89 ALA A O 1
ATOM 704 N N . ARG A 1 90 ? 9.380 -5.386 4.945 1.00 97.88 90 ARG A N 1
ATOM 705 C CA . ARG A 1 90 ? 8.077 -6.051 5.056 1.00 97.88 90 ARG A CA 1
ATOM 706 C C . ARG A 1 90 ? 7.511 -5.951 6.467 1.00 97.88 90 ARG A C 1
ATOM 708 O O . ARG A 1 90 ? 6.323 -5.683 6.606 1.00 97.88 90 ARG A O 1
ATOM 715 N N . GLU A 1 91 ? 8.348 -6.112 7.487 1.00 97.81 91 GLU A N 1
ATOM 716 C CA . GLU A 1 91 ? 7.959 -5.935 8.890 1.00 97.81 91 GLU A CA 1
ATOM 717 C C . GLU A 1 91 ? 7.522 -4.494 9.175 1.00 97.81 91 GLU A C 1
ATOM 719 O O . GLU A 1 91 ? 6.493 -4.278 9.811 1.00 97.81 91 GLU A O 1
ATOM 724 N N . GLU A 1 92 ? 8.251 -3.502 8.656 1.00 97.88 92 GLU A N 1
ATOM 725 C CA . GLU A 1 92 ? 7.894 -2.082 8.756 1.00 97.88 92 GLU A CA 1
ATOM 726 C C . GLU A 1 92 ? 6.535 -1.790 8.108 1.00 97.88 92 GLU A C 1
ATOM 728 O O . GLU A 1 92 ? 5.694 -1.109 8.704 1.00 97.88 92 GLU A O 1
ATOM 733 N N . TYR A 1 93 ? 6.308 -2.337 6.909 1.00 98.19 93 TYR A N 1
ATOM 734 C CA . TYR A 1 93 ? 5.049 -2.209 6.180 1.00 98.19 93 TYR A CA 1
ATOM 735 C C . TYR A 1 93 ? 3.891 -2.858 6.944 1.00 98.19 93 TYR A C 1
ATOM 737 O O . TYR A 1 93 ? 2.865 -2.219 7.183 1.00 98.19 93 TYR A O 1
ATOM 745 N N . ASP A 1 94 ? 4.061 -4.117 7.360 1.00 97.00 94 ASP A N 1
ATOM 746 C CA . ASP A 1 94 ? 3.058 -4.869 8.115 1.00 97.00 94 ASP A CA 1
ATOM 747 C C . ASP A 1 94 ? 2.735 -4.138 9.434 1.00 97.00 94 ASP A C 1
ATOM 749 O O . ASP A 1 94 ? 1.569 -3.969 9.797 1.00 97.00 94 ASP A O 1
ATOM 753 N N . ALA A 1 95 ? 3.749 -3.607 10.123 1.00 97.06 95 ALA A N 1
ATOM 754 C CA . ALA A 1 95 ? 3.565 -2.824 11.338 1.00 97.06 95 ALA A CA 1
ATOM 755 C C . ALA A 1 95 ? 2.810 -1.505 11.093 1.00 97.06 95 ALA A C 1
ATOM 757 O O . ALA A 1 95 ? 2.002 -1.113 11.936 1.00 97.06 95 ALA A O 1
ATOM 758 N N . ALA A 1 96 ? 3.033 -0.815 9.969 1.00 96.88 96 ALA A N 1
ATOM 759 C CA . ALA A 1 96 ? 2.277 0.390 9.618 1.00 96.88 96 ALA A CA 1
ATOM 760 C C . ALA A 1 96 ? 0.784 0.090 9.424 1.00 96.88 96 ALA A C 1
ATOM 762 O O . ALA A 1 96 ? -0.057 0.731 10.061 1.00 96.88 96 ALA A O 1
ATOM 763 N N . VAL A 1 97 ? 0.469 -0.945 8.638 1.00 95.19 97 VAL A N 1
ATOM 764 C CA . VAL A 1 97 ? -0.913 -1.380 8.388 1.00 95.19 97 VAL A CA 1
ATOM 765 C C . VAL A 1 97 ? -1.596 -1.811 9.687 1.00 95.19 97 VAL A C 1
ATOM 767 O O . VAL A 1 97 ? -2.701 -1.355 9.977 1.00 95.19 97 VAL A O 1
ATOM 770 N N . ASN A 1 98 ? -0.923 -2.621 10.509 1.00 94.12 98 ASN A N 1
ATOM 771 C CA . ASN A 1 98 ? -1.476 -3.113 11.772 1.00 94.12 98 ASN A CA 1
ATOM 772 C C . ASN A 1 98 ? -1.740 -1.982 12.776 1.00 94.12 98 ASN A C 1
ATOM 774 O O . ASN A 1 98 ? -2.781 -1.977 13.431 1.00 94.12 98 ASN A O 1
ATOM 778 N N . ARG A 1 99 ? -0.843 -0.988 12.872 1.00 93.88 99 ARG A N 1
ATOM 779 C CA . ARG A 1 99 ? -1.077 0.206 13.705 1.00 93.88 99 ARG A CA 1
ATOM 780 C C . ARG A 1 99 ? -2.294 0.993 13.233 1.00 93.88 99 ARG A C 1
ATOM 782 O O . ARG A 1 99 ? -3.069 1.463 14.063 1.00 93.88 99 ARG A O 1
ATOM 789 N N . SER A 1 100 ? -2.465 1.149 11.919 1.00 91.06 100 SER A N 1
ATOM 790 C CA . SER A 1 100 ? -3.641 1.835 11.387 1.00 91.06 100 SER A CA 1
ATOM 791 C C . SER A 1 100 ? -4.925 1.071 11.689 1.00 91.06 100 SER A C 1
ATOM 793 O O . SER A 1 100 ? -5.895 1.700 12.097 1.00 91.06 100 SER A O 1
ATOM 795 N N . ALA A 1 101 ? -4.929 -0.253 11.512 1.00 87.56 101 ALA A N 1
ATOM 796 C CA . ALA A 1 101 ? -6.091 -1.090 11.799 1.00 87.56 101 ALA A CA 1
ATOM 797 C C . ALA A 1 101 ? -6.518 -0.972 13.271 1.00 87.56 101 ALA A C 1
ATOM 799 O O . ALA A 1 101 ? -7.669 -0.644 13.541 1.00 87.56 101 ALA A O 1
ATOM 800 N N . ALA A 1 102 ? -5.572 -1.107 14.208 1.00 88.38 102 ALA A N 1
ATOM 801 C CA . ALA A 1 102 ? -5.849 -0.982 15.640 1.00 88.38 102 ALA A CA 1
ATOM 802 C C . ALA A 1 102 ? -6.455 0.386 16.008 1.00 88.38 102 ALA A C 1
ATOM 804 O O . ALA A 1 102 ? -7.468 0.461 16.697 1.00 88.38 102 ALA A O 1
ATOM 805 N N . ARG A 1 103 ? -5.883 1.478 15.486 1.00 88.50 103 ARG A N 1
ATOM 806 C CA . ARG A 1 103 ? -6.397 2.838 15.714 1.00 88.50 103 ARG A CA 1
ATOM 807 C C . ARG A 1 103 ? -7.803 3.033 15.137 1.00 88.50 103 ARG A C 1
ATOM 809 O O . ARG A 1 103 ? -8.613 3.754 15.714 1.00 88.50 103 ARG A O 1
ATOM 816 N N . THR A 1 104 ? -8.082 2.444 13.977 1.00 86.75 104 THR A N 1
ATOM 817 C CA . THR A 1 104 ? -9.410 2.501 13.361 1.00 86.75 104 THR A CA 1
ATOM 818 C C . THR A 1 104 ? -10.437 1.757 14.214 1.00 86.75 104 THR A C 1
ATOM 820 O O . THR A 1 104 ? -11.506 2.313 14.456 1.00 86.75 104 THR A O 1
ATOM 823 N N . ASP A 1 105 ? -10.105 0.573 14.730 1.00 85.81 105 ASP A N 1
ATOM 824 C CA . ASP A 1 105 ? -10.988 -0.198 15.614 1.00 85.81 105 ASP A CA 1
ATOM 825 C C . ASP A 1 105 ? -11.310 0.570 16.907 1.00 85.81 105 ASP A C 1
ATOM 827 O O . ASP A 1 105 ? -12.478 0.708 17.271 1.00 85.81 105 ASP A O 1
ATOM 831 N N . GLU A 1 106 ? -10.301 1.168 17.549 1.00 87.50 106 GLU A N 1
ATOM 832 C CA . GLU A 1 106 ? -10.487 2.020 18.734 1.00 87.50 106 GLU A CA 1
ATOM 833 C C . GLU A 1 106 ? -11.423 3.208 18.455 1.00 87.50 106 GLU A C 1
ATOM 835 O O . GLU A 1 106 ? -12.321 3.506 19.248 1.00 87.50 106 GLU A O 1
ATOM 840 N N . ALA A 1 107 ? -11.247 3.879 17.312 1.00 88.50 107 ALA A N 1
ATOM 841 C CA . ALA A 1 107 ? -12.087 5.005 16.918 1.00 88.50 107 ALA A CA 1
ATOM 842 C C . ALA A 1 107 ? -13.536 4.579 16.629 1.00 88.50 107 ALA A C 1
ATOM 844 O O . ALA A 1 107 ? -14.470 5.296 16.998 1.00 88.50 107 ALA A O 1
ATOM 845 N N . TYR A 1 108 ? -13.738 3.420 15.994 1.00 88.81 108 TYR A N 1
ATOM 846 C CA . TYR A 1 108 ? -15.072 2.870 15.748 1.00 88.81 108 TYR A CA 1
ATOM 847 C C . TYR A 1 108 ? -15.783 2.488 17.045 1.00 88.81 108 TYR A C 1
ATOM 849 O O . TYR A 1 108 ? -16.964 2.806 17.195 1.00 88.81 108 TYR A O 1
ATOM 857 N N . GLU A 1 109 ? -15.083 1.867 17.994 1.00 91.25 109 GLU A N 1
ATOM 858 C CA . GLU A 1 109 ? -15.642 1.540 19.309 1.00 91.25 109 GLU A CA 1
ATOM 859 C C . GLU A 1 109 ? -16.033 2.801 20.087 1.00 91.25 109 GLU A C 1
ATOM 861 O O . GLU A 1 109 ? -17.150 2.893 20.604 1.00 91.25 109 GLU A O 1
ATOM 866 N N . ALA A 1 110 ? -15.164 3.817 20.103 1.00 91.25 110 ALA A N 1
ATOM 867 C CA . ALA A 1 110 ? -15.446 5.098 20.746 1.00 91.25 110 ALA A CA 1
ATOM 868 C C . ALA A 1 110 ? -16.645 5.819 20.107 1.00 91.25 110 ALA A C 1
ATOM 870 O O . ALA A 1 110 ? -17.523 6.321 20.815 1.00 91.25 110 ALA A O 1
ATOM 871 N N . LEU A 1 111 ? -16.721 5.834 18.771 1.00 93.50 111 LEU A N 1
ATOM 872 C CA . LEU A 1 111 ? -17.858 6.395 18.043 1.00 93.50 111 LEU A CA 1
ATOM 873 C C . LEU A 1 111 ? -19.144 5.622 18.353 1.00 93.50 111 LEU A C 1
ATOM 875 O O . LEU A 1 111 ? -20.180 6.229 18.612 1.00 93.50 111 LEU A O 1
ATOM 879 N N . GLY A 1 112 ? -19.080 4.291 18.372 1.00 93.12 112 GLY A N 1
ATOM 880 C CA . GLY A 1 112 ? -20.204 3.432 18.727 1.00 93.12 112 GLY A CA 1
ATOM 881 C C . GLY A 1 112 ? -20.704 3.682 20.149 1.00 93.12 112 GLY A C 1
ATOM 882 O O . GLY A 1 112 ? -21.913 3.763 20.360 1.00 93.12 112 GLY A O 1
ATOM 883 N N . ALA A 1 113 ? -19.799 3.849 21.115 1.00 91.31 113 ALA A N 1
ATOM 884 C CA . ALA A 1 113 ? -20.142 4.199 22.491 1.00 91.31 113 ALA A CA 1
ATOM 885 C C . ALA A 1 113 ? -20.810 5.578 22.571 1.00 91.31 113 ALA A C 1
ATOM 887 O O . ALA A 1 113 ? -21.913 5.685 23.098 1.00 91.31 113 ALA A O 1
ATOM 888 N N . SER A 1 114 ? -20.215 6.598 21.947 1.00 93.25 114 SER A N 1
ATOM 889 C CA . SER A 1 114 ? -20.772 7.955 21.923 1.00 93.25 114 SER A CA 1
ATOM 890 C C . SER A 1 114 ? -22.159 8.010 21.273 1.00 93.25 114 SER A C 1
ATOM 892 O O . SER A 1 114 ? -23.056 8.674 21.791 1.00 93.25 114 SER A O 1
ATOM 894 N N . LEU A 1 115 ? -22.367 7.282 20.171 1.00 93.56 115 LEU A N 1
ATOM 895 C CA . LEU A 1 115 ? -23.674 7.183 19.520 1.00 93.56 115 LEU A CA 1
ATOM 896 C C . LEU A 1 115 ? -24.700 6.471 20.410 1.00 93.56 115 LEU A C 1
ATOM 898 O O . LEU A 1 115 ? -25.847 6.908 20.470 1.00 93.56 115 LEU A O 1
ATOM 902 N N . ARG A 1 116 ? -24.307 5.405 21.123 1.00 92.31 116 ARG A N 1
ATOM 903 C CA . ARG A 1 116 ? -25.185 4.726 22.092 1.00 92.31 116 ARG A CA 1
ATOM 904 C C . ARG A 1 116 ? -25.567 5.651 23.244 1.00 92.31 116 ARG A C 1
ATOM 906 O O . ARG A 1 116 ? -26.751 5.737 23.550 1.00 92.31 116 ARG A O 1
ATOM 913 N N . ASP A 1 117 ? -24.613 6.374 23.822 1.00 90.62 117 ASP A N 1
ATOM 914 C CA . ASP A 1 117 ? -24.861 7.312 24.924 1.00 90.62 117 ASP A CA 1
ATOM 915 C C . ASP A 1 117 ? -25.779 8.466 24.490 1.00 90.62 117 ASP A C 1
ATOM 917 O O . ASP A 1 117 ? -26.701 8.845 25.214 1.00 90.62 117 ASP A O 1
ATOM 921 N N . ALA A 1 118 ? -25.585 8.983 23.273 1.00 90.19 118 ALA A N 1
ATOM 922 C CA . ALA A 1 118 ? -26.437 10.021 22.699 1.00 90.19 118 ALA A CA 1
ATOM 923 C C . ALA A 1 118 ? -27.874 9.531 22.441 1.00 90.19 118 ALA A C 1
ATOM 925 O O . ALA A 1 118 ? -28.825 10.280 22.653 1.00 90.19 118 ALA A O 1
ATOM 926 N N . VAL A 1 119 ? -28.043 8.279 22.002 1.00 90.19 119 VAL A N 1
ATOM 927 C CA . VAL A 1 119 ? -29.362 7.671 21.753 1.00 90.19 119 VAL A CA 1
ATOM 928 C C . VAL A 1 119 ? -30.069 7.282 23.055 1.00 90.19 119 VAL A C 1
ATOM 930 O O . VAL A 1 119 ? -31.288 7.411 23.142 1.00 90.19 119 VAL A O 1
ATOM 933 N N . LEU A 1 120 ? -29.329 6.815 24.066 1.00 86.06 120 LEU A N 1
ATOM 934 C CA . LEU A 1 120 ? -29.878 6.413 25.367 1.00 86.06 120 LEU A CA 1
ATOM 935 C C . LEU A 1 120 ? -30.170 7.595 26.300 1.00 86.06 120 LEU A C 1
ATOM 937 O O . LEU A 1 120 ? -30.853 7.410 27.303 1.00 86.06 120 LEU A O 1
ATOM 941 N N . GLY A 1 121 ? -29.722 8.800 25.948 1.00 60.09 121 GLY A N 1
ATOM 942 C CA . GLY A 1 121 ? -30.160 10.032 26.583 1.00 60.09 121 GLY A CA 1
ATOM 943 C C . GLY A 1 121 ? -29.523 10.279 27.946 1.00 60.09 121 GLY A C 1
ATOM 944 O O . GLY A 1 121 ? -30.125 10.038 28.988 1.00 60.09 121 GLY A O 1
ATOM 945 N N . VAL A 1 122 ? -28.386 10.977 27.938 1.00 55.97 122 VAL A N 1
ATOM 946 C CA . VAL A 1 122 ? -28.204 12.075 28.898 1.00 55.97 122 VAL A CA 1
ATOM 947 C C . VAL A 1 122 ? -29.103 13.227 28.436 1.00 55.97 122 VAL A C 1
ATOM 949 O O . VAL A 1 122 ? -28.668 14.195 27.823 1.00 55.97 122 VAL A O 1
ATOM 952 N N . THR A 1 123 ? -30.402 13.073 28.679 1.00 52.31 123 THR A N 1
ATOM 953 C CA . THR A 1 123 ? -31.306 14.192 28.944 1.00 52.31 123 THR A CA 1
ATOM 954 C C . THR A 1 123 ? -31.289 14.390 30.453 1.00 52.31 123 THR A C 1
ATOM 956 O O . THR A 1 123 ? -32.008 13.693 31.170 1.00 52.31 123 THR A O 1
ATOM 959 N N . ALA A 1 124 ? -30.423 15.284 30.922 1.00 47.56 124 ALA A N 1
ATOM 960 C CA . ALA A 1 124 ? -30.515 15.898 32.242 1.00 47.56 124 ALA A CA 1
ATOM 961 C C . ALA A 1 124 ? -30.746 17.397 32.047 1.00 47.56 124 ALA A C 1
ATOM 963 O O . ALA A 1 124 ? -30.067 17.970 31.163 1.00 47.56 124 ALA A O 1
#

Sequence (124 aa):
MQSLNPRRILSRGDFLNGASAKRVVVAVRLHAALMALQAGHYVIHLSYERKGFAAFEDLGLKEYVHNAFSFDPETVHAHIDRLLNSETAREEYDAAVNRSAARTDEAYEALGASLRDAVLGVTA

Organism: NCBI:txid3162492

Foldseek 3Di:
DPDPDDPDDADPCQQQALVHDAAEDEEADQVVQVSNVNSVHHYQYQYCDPVSCVVCVLLVNNQRYHHNVDDDPVSNVVVRCCCVPPPVVSVVSVVSNVVSVVVVVVVVVVVVVVVVDVVVDPPD

Secondary structure (DSSP, 8-state):
------S-PPPHHHHHSTTSPP-EEEESSHHHHHHHHHTT-EEEEEESSHHHHHHHHHTT-GGGEEETTT--HHHHHHHHHHHHH-HHHHHHHHHHHHHHHHHHHHHHHHHHHHHHHHHHT---

pLDDT: mean 91.29, std 10.35, range [47.56, 98.62]